Protein AF-A0A2T0XK21-F1 (afdb_monomer)

Mean predicted aligned error: 4.28 Å

pLDDT: mean 88.88, std 9.42, range [39.91, 95.81]

Sequence (108 aa):
MIKSTIDSLVERGVLLNVVADELMVTAYVVIAPTDLSYVETLVPSRVFESGAQVHVGNVTDAGDHSDQVVQILENMDLGDVAVYLCESTVAYGQALAVLGVSENPVQH

Secondary structure (DSSP, 8-state):
-EEEEEEEEETTEEEEEEEETTEEEEEEEEE--S-GGGHHHHS-HHHHHTT--EEEEEE-TTS-HHHHHHHHHHTPPTT-EEEEEESSHHHHHHHHHHTT--S-S---

Structure (mmCIF, N/CA/C/O backbone):
data_AF-A0A2T0XK21-F1
#
_entry.id   AF-A0A2T0XK21-F1
#
loop_
_atom_site.group_PDB
_atom_site.id
_atom_site.type_symbol
_atom_site.label_atom_id
_atom_site.label_alt_id
_atom_site.label_comp_id
_atom_site.label_asym_id
_atom_site.label_entity_id
_atom_site.label_seq_id
_atom_site.pdbx_PDB_ins_code
_atom_site.Cartn_x
_atom_site.Cartn_y
_atom_site.Cartn_z
_atom_site.occupancy
_atom_site.B_iso_or_equiv
_atom_site.auth_seq_id
_atom_site.auth_comp_id
_atom_site.auth_asym_id
_atom_site.auth_atom_id
_atom_site.pdbx_PDB_model_num
ATOM 1 N N . MET A 1 1 ? 0.588 11.002 11.929 1.00 79.94 1 MET A N 1
ATOM 2 C CA . MET A 1 1 ? 1.777 10.102 12.016 1.00 79.94 1 MET A CA 1
ATOM 3 C C . MET A 1 1 ? 1.355 8.730 11.524 1.00 79.94 1 MET A C 1
ATOM 5 O O . MET A 1 1 ? 0.430 8.179 12.107 1.00 79.94 1 MET A O 1
ATOM 9 N N . ILE A 1 2 ? 2.002 8.201 10.481 1.00 91.12 2 ILE A N 1
ATOM 10 C CA . ILE A 1 2 ? 1.654 6.896 9.900 1.00 91.12 2 ILE A CA 1
ATOM 11 C C . ILE A 1 2 ? 2.383 5.787 10.662 1.00 91.12 2 ILE A C 1
ATOM 13 O O . ILE A 1 2 ? 3.575 5.902 10.956 1.00 91.12 2 ILE A O 1
ATOM 17 N N . LYS A 1 3 ? 1.657 4.727 11.011 1.00 92.44 3 LYS A N 1
ATOM 18 C CA . LYS A 1 3 ? 2.199 3.496 11.588 1.00 92.44 3 LYS A CA 1
ATOM 19 C C . LYS A 1 3 ? 1.543 2.307 10.917 1.00 92.44 3 LYS A C 1
ATOM 21 O O . LYS A 1 3 ? 0.372 2.378 10.558 1.00 92.44 3 LYS A O 1
ATOM 26 N N . SER A 1 4 ? 2.255 1.197 10.831 1.00 93.94 4 SER A N 1
ATOM 27 C CA . SER A 1 4 ? 1.671 -0.037 10.327 1.00 93.94 4 SER A CA 1
ATOM 28 C C . SER A 1 4 ? 2.193 -1.262 11.053 1.00 93.94 4 SER A C 1
ATOM 30 O O . SER A 1 4 ? 3.262 -1.254 11.668 1.00 93.94 4 SER A O 1
ATOM 32 N N . THR A 1 5 ? 1.401 -2.324 10.993 1.00 93.38 5 THR A N 1
ATOM 33 C CA . THR A 1 5 ? 1.813 -3.672 11.366 1.00 93.38 5 THR A CA 1
ATOM 34 C C . THR A 1 5 ? 1.629 -4.591 10.172 1.00 93.38 5 THR A C 1
ATOM 36 O O . THR A 1 5 ? 0.669 -4.460 9.412 1.00 93.38 5 THR A O 1
ATOM 39 N N . ILE A 1 6 ? 2.561 -5.526 9.999 1.00 94.44 6 ILE A N 1
ATOM 40 C CA . ILE A 1 6 ? 2.421 -6.577 8.994 1.00 94.44 6 ILE A CA 1
ATOM 41 C C . ILE A 1 6 ? 1.361 -7.553 9.497 1.00 94.44 6 ILE A C 1
ATOM 43 O O . ILE A 1 6 ? 1.509 -8.130 10.574 1.00 94.44 6 ILE A O 1
ATOM 47 N N . ASP A 1 7 ? 0.297 -7.711 8.720 1.00 93.19 7 ASP A N 1
ATOM 48 C CA . ASP A 1 7 ? -0.766 -8.679 8.975 1.00 93.19 7 ASP A CA 1
ATOM 49 C C . ASP A 1 7 ? -0.352 -10.070 8.485 1.00 93.19 7 ASP A C 1
ATOM 51 O O . ASP A 1 7 ? -0.386 -11.052 9.227 1.00 93.19 7 ASP A O 1
ATOM 55 N N . SER A 1 8 ? 0.091 -10.145 7.228 1.00 91.88 8 SER A N 1
ATOM 56 C CA . SER A 1 8 ? 0.490 -11.389 6.576 1.00 91.88 8 SER A CA 1
ATOM 57 C C . SER A 1 8 ? 1.401 -11.142 5.369 1.00 91.88 8 SER A C 1
ATOM 59 O O . SER A 1 8 ? 1.485 -10.038 4.828 1.00 91.88 8 SER A O 1
ATOM 61 N N . LEU A 1 9 ? 2.116 -12.190 4.951 1.00 92.38 9 LEU A N 1
ATOM 62 C CA . LEU A 1 9 ? 2.851 -12.198 3.686 1.00 92.38 9 LEU A CA 1
ATOM 63 C C . LEU A 1 9 ? 1.895 -12.570 2.551 1.00 92.38 9 LEU A C 1
ATOM 65 O O . LEU A 1 9 ? 1.074 -13.477 2.705 1.00 92.38 9 LEU A O 1
ATOM 69 N N . VAL A 1 10 ? 2.042 -11.910 1.406 1.00 89.38 10 VAL A N 1
ATOM 70 C CA . VAL A 1 10 ? 1.300 -12.227 0.180 1.00 89.38 10 VAL A CA 1
ATOM 71 C C . VAL A 1 10 ? 2.273 -12.531 -0.951 1.00 89.38 10 VAL A C 1
ATOM 73 O O . VAL A 1 10 ? 3.488 -12.356 -0.818 1.00 89.38 10 VAL A O 1
ATOM 76 N N . GLU A 1 11 ? 1.753 -13.007 -2.080 1.00 84.88 11 GLU A N 1
ATOM 77 C CA . GLU A 1 11 ? 2.584 -13.204 -3.259 1.00 84.88 11 GLU A CA 1
ATOM 78 C C . GLU A 1 11 ? 3.281 -11.885 -3.628 1.00 84.88 11 GLU A C 1
ATOM 80 O O . GLU A 1 11 ? 2.638 -10.876 -3.911 1.00 84.88 11 GLU A O 1
ATOM 85 N N . ARG A 1 12 ? 4.622 -11.908 -3.598 1.00 86.44 12 ARG A N 1
ATOM 86 C CA . ARG A 1 12 ? 5.500 -10.791 -3.985 1.00 86.44 12 ARG A CA 1
ATOM 87 C C . ARG A 1 12 ? 5.362 -9.532 -3.118 1.00 86.44 12 ARG A C 1
ATOM 89 O O . ARG A 1 12 ? 5.720 -8.447 -3.577 1.00 86.44 12 ARG A O 1
ATOM 96 N N . GLY A 1 13 ? 4.902 -9.656 -1.874 1.00 92.62 13 GLY A N 1
ATOM 97 C CA . GLY A 1 13 ? 4.806 -8.509 -0.975 1.00 92.62 13 GLY A CA 1
ATOM 98 C C . GLY A 1 13 ? 4.183 -8.815 0.378 1.00 92.62 13 GLY A C 1
ATOM 99 O O . GLY A 1 13 ? 4.284 -9.930 0.893 1.00 92.62 13 GLY A O 1
ATOM 100 N N . VAL A 1 14 ? 3.531 -7.807 0.957 1.00 94.94 14 VAL A N 1
ATOM 101 C CA . VAL A 1 14 ? 2.903 -7.894 2.279 1.00 94.94 14 VAL A CA 1
ATOM 102 C C . VAL A 1 14 ? 1.547 -7.219 2.343 1.00 94.94 14 VAL A C 1
ATOM 104 O O . VAL A 1 14 ? 1.275 -6.245 1.641 1.00 94.94 14 VAL A O 1
ATOM 107 N N . LEU A 1 15 ? 0.723 -7.743 3.244 1.00 95.06 15 LEU A N 1
ATOM 108 C CA . LEU A 1 15 ? -0.495 -7.112 3.710 1.00 95.06 15 LEU A CA 1
ATOM 109 C C . LEU A 1 15 ? -0.211 -6.379 5.021 1.00 95.06 15 LEU A C 1
ATOM 111 O O . LEU A 1 15 ? 0.306 -6.967 5.974 1.00 95.06 15 LEU A O 1
ATOM 115 N N . LEU A 1 16 ? -0.557 -5.098 5.068 1.00 95.75 16 LEU A N 1
ATOM 116 C CA . LEU A 1 16 ? -0.362 -4.225 6.216 1.00 95.75 16 LEU A CA 1
ATOM 117 C C . LEU A 1 16 ? -1.703 -3.753 6.772 1.00 95.75 16 LEU A C 1
ATOM 119 O O . LEU A 1 16 ? -2.612 -3.399 6.020 1.00 95.75 16 LEU A O 1
ATOM 123 N N . ASN A 1 17 ? -1.776 -3.652 8.095 1.00 94.69 17 ASN A N 1
ATOM 124 C CA . ASN A 1 17 ? -2.765 -2.828 8.776 1.00 94.69 17 ASN A CA 1
ATOM 125 C C . ASN A 1 17 ? -2.125 -1.462 9.034 1.00 94.69 17 ASN A C 1
ATOM 127 O O . ASN A 1 17 ? -1.150 -1.371 9.784 1.00 94.69 17 ASN A O 1
ATOM 131 N N . VAL A 1 18 ? -2.635 -0.415 8.389 1.00 94.75 18 VAL A N 1
ATOM 132 C CA . VAL A 1 18 ? -2.076 0.940 8.437 1.00 94.75 18 VAL A CA 1
ATOM 133 C C . VAL A 1 18 ? -2.988 1.835 9.267 1.00 94.75 18 VAL A C 1
ATOM 135 O O . VAL A 1 18 ? -4.202 1.860 9.075 1.00 94.75 18 VAL A O 1
ATOM 138 N N . VAL A 1 19 ? -2.382 2.587 10.182 1.00 92.81 19 VAL A N 1
ATOM 139 C CA . VAL A 1 19 ? -3.027 3.628 10.979 1.00 92.81 19 VAL A CA 1
ATOM 140 C C . VAL A 1 19 ? -2.388 4.962 10.615 1.00 92.81 19 VAL A C 1
ATOM 142 O O . VAL A 1 19 ? -1.216 5.206 10.921 1.00 92.81 19 VAL A O 1
ATOM 145 N N . ALA A 1 20 ? -3.161 5.820 9.958 1.00 90.44 20 ALA A N 1
ATOM 146 C CA . ALA A 1 20 ? -2.786 7.186 9.626 1.00 90.44 20 ALA A CA 1
ATOM 147 C C . ALA A 1 20 ? -3.716 8.140 10.387 1.00 90.44 20 ALA A C 1
ATOM 149 O O . ALA A 1 20 ? -4.879 8.309 10.039 1.00 90.44 20 ALA A O 1
ATOM 150 N N . ASP A 1 21 ? -3.203 8.724 11.471 1.00 86.12 21 ASP A N 1
ATOM 151 C CA . ASP A 1 21 ? -3.986 9.525 12.422 1.00 86.12 21 ASP A CA 1
ATOM 152 C C . ASP A 1 21 ? -5.154 8.727 13.041 1.00 86.12 21 ASP A C 1
ATOM 154 O O . ASP A 1 21 ? -4.893 7.877 13.893 1.00 86.12 21 ASP A O 1
ATOM 158 N N . GLU A 1 22 ? -6.407 8.965 12.640 1.00 84.62 22 GLU A N 1
ATOM 159 C CA . GLU A 1 22 ? -7.590 8.193 13.085 1.00 84.62 22 GLU A CA 1
ATOM 160 C C . GLU A 1 22 ? -8.114 7.223 12.010 1.00 84.62 22 GLU A C 1
ATOM 162 O O . GLU A 1 22 ? -9.026 6.433 12.264 1.00 84.62 22 GLU A O 1
ATOM 167 N N . LEU A 1 23 ? -7.528 7.261 10.811 1.00 89.00 23 LEU A N 1
ATOM 168 C CA . LEU A 1 23 ? -7.908 6.425 9.684 1.00 89.00 23 LEU A CA 1
ATOM 169 C C . LEU A 1 23 ? -7.205 5.065 9.772 1.00 89.00 23 LEU A C 1
ATOM 171 O O . LEU A 1 23 ? -5.977 4.982 9.858 1.00 89.00 23 LEU A O 1
ATOM 175 N N . MET A 1 24 ? -7.999 3.995 9.730 1.00 91.56 24 MET A N 1
ATOM 176 C CA . MET A 1 24 ? -7.516 2.616 9.670 1.00 91.56 24 MET A CA 1
ATOM 177 C C . MET A 1 24 ? -7.836 2.021 8.307 1.00 91.56 24 MET A C 1
ATOM 179 O O . MET A 1 24 ? -9.006 1.931 7.924 1.00 91.56 24 MET A O 1
ATOM 183 N N . VAL A 1 25 ? -6.795 1.594 7.601 1.00 93.56 25 VAL A N 1
ATOM 184 C CA . VAL A 1 25 ? -6.910 1.005 6.266 1.00 93.56 25 VAL A CA 1
ATOM 185 C C . VA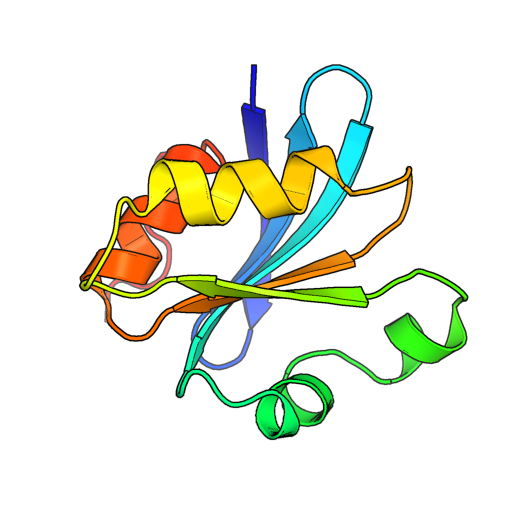L A 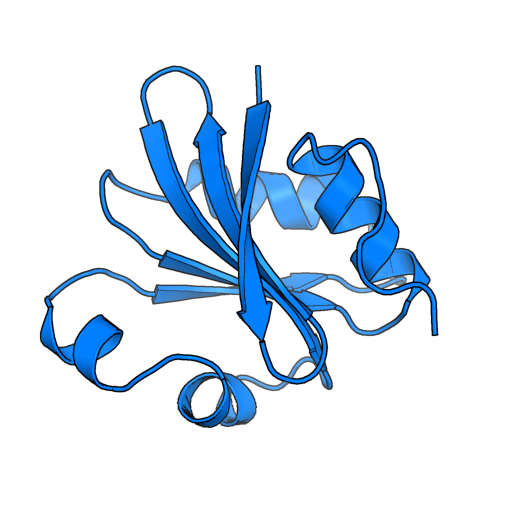1 25 ? -6.057 -0.244 6.152 1.00 93.56 25 VAL A C 1
ATOM 187 O O . VAL A 1 25 ? -5.073 -0.434 6.873 1.00 93.56 25 VAL A O 1
ATOM 190 N N . THR A 1 26 ? -6.431 -1.098 5.211 1.00 94.75 26 THR A N 1
ATOM 191 C CA . THR A 1 26 ? -5.630 -2.256 4.829 1.00 94.75 26 THR A CA 1
ATOM 192 C C . THR A 1 26 ? -4.827 -1.906 3.582 1.00 94.75 26 THR A C 1
ATOM 194 O O . THR A 1 26 ? -5.383 -1.375 2.626 1.00 94.75 26 THR A O 1
ATOM 197 N N . ALA A 1 27 ? -3.528 -2.201 3.564 1.00 95.75 27 ALA A N 1
ATOM 198 C CA . ALA A 1 27 ? -2.663 -1.900 2.427 1.00 95.75 27 ALA A CA 1
ATOM 199 C C . ALA A 1 27 ? -1.920 -3.144 1.938 1.00 95.75 27 ALA A C 1
ATOM 201 O O . ALA A 1 27 ? -1.174 -3.768 2.688 1.00 95.75 27 ALA A O 1
ATOM 202 N N . TYR A 1 28 ? -2.086 -3.470 0.661 1.00 95.38 28 TYR A N 1
ATOM 203 C CA . TYR A 1 28 ? -1.232 -4.407 -0.056 1.00 95.38 28 TYR A CA 1
ATOM 204 C C . TYR A 1 28 ? -0.052 -3.626 -0.621 1.00 95.38 28 TYR A C 1
ATOM 206 O O . TYR A 1 28 ? -0.244 -2.676 -1.376 1.00 95.38 28 TYR A O 1
ATOM 214 N N . VAL A 1 29 ? 1.166 -4.025 -0.277 1.00 95.81 29 VAL A N 1
ATOM 215 C CA . VAL A 1 29 ? 2.390 -3.463 -0.856 1.00 95.81 29 VAL A CA 1
ATOM 216 C C . VAL A 1 29 ? 3.093 -4.604 -1.564 1.00 95.81 29 VAL A C 1
ATOM 218 O O . VAL A 1 29 ? 3.451 -5.585 -0.915 1.00 95.81 29 VAL A O 1
ATOM 221 N N . VAL A 1 30 ? 3.243 -4.525 -2.886 1.00 94.94 30 VAL A N 1
ATOM 222 C CA . VAL A 1 30 ? 3.754 -5.640 -3.697 1.00 94.94 30 VAL A CA 1
ATOM 223 C C . VAL A 1 30 ? 4.729 -5.175 -4.770 1.00 94.94 30 VAL A C 1
ATOM 225 O O . VAL A 1 30 ? 4.609 -4.077 -5.303 1.00 94.94 30 VAL A O 1
ATOM 228 N N . ILE A 1 31 ? 5.674 -6.040 -5.136 1.00 93.81 31 ILE A N 1
ATOM 229 C CA . ILE A 1 31 ? 6.550 -5.831 -6.292 1.00 93.81 31 ILE A CA 1
ATOM 230 C C . ILE A 1 31 ? 5.892 -6.457 -7.519 1.00 93.81 31 ILE A C 1
ATOM 232 O O . ILE A 1 31 ? 5.928 -7.680 -7.703 1.00 93.81 31 ILE A O 1
ATOM 236 N N . ALA A 1 32 ? 5.321 -5.638 -8.393 1.00 90.56 32 ALA A N 1
ATOM 237 C CA . ALA A 1 32 ? 4.592 -6.086 -9.574 1.00 90.56 32 ALA A CA 1
ATOM 238 C C . ALA A 1 32 ? 4.711 -5.062 -10.713 1.00 90.56 32 ALA A C 1
ATOM 240 O O . ALA A 1 32 ? 5.015 -3.896 -10.454 1.00 90.56 32 ALA A O 1
ATOM 241 N N . PRO A 1 33 ? 4.465 -5.467 -11.976 1.00 86.19 33 PRO A N 1
ATOM 242 C CA . PRO A 1 33 ? 4.237 -4.501 -13.041 1.00 86.19 33 PRO A CA 1
ATOM 243 C C . PRO A 1 33 ? 3.160 -3.499 -12.617 1.00 86.19 33 PRO A C 1
ATOM 245 O O . PRO A 1 33 ? 2.184 -3.876 -11.969 1.00 86.19 33 PRO A O 1
ATOM 248 N N . THR A 1 34 ? 3.323 -2.238 -13.007 1.00 81.69 34 THR A N 1
ATOM 249 C CA . THR A 1 34 ? 2.386 -1.135 -12.748 1.00 81.69 34 THR A CA 1
ATOM 250 C C . THR A 1 34 ? 1.144 -1.227 -13.643 1.00 81.69 34 THR A C 1
ATOM 252 O O . THR A 1 34 ? 0.773 -0.296 -14.357 1.00 81.69 34 THR A O 1
ATOM 255 N N . ASP A 1 35 ? 0.521 -2.403 -13.633 1.00 83.00 35 ASP A N 1
ATOM 256 C CA . ASP A 1 35 ? -0.604 -2.807 -14.461 1.00 83.00 35 ASP A CA 1
ATOM 257 C C . ASP A 1 35 ? -1.755 -3.260 -13.553 1.00 83.00 35 ASP A C 1
ATOM 259 O O . ASP A 1 35 ? -1.645 -4.221 -12.788 1.00 83.00 35 ASP A O 1
ATOM 263 N N . LEU A 1 36 ? -2.881 -2.552 -13.662 1.00 82.12 36 LEU A N 1
ATOM 264 C CA . LEU A 1 36 ? -4.073 -2.765 -12.843 1.00 82.12 36 LEU A CA 1
ATOM 265 C C . LEU A 1 36 ? -4.676 -4.165 -13.009 1.00 82.12 36 LEU A C 1
ATOM 267 O O . LEU A 1 36 ? -5.350 -4.641 -12.101 1.00 82.12 36 LEU A O 1
ATOM 271 N N . SER A 1 37 ? -4.414 -4.849 -14.126 1.00 85.31 37 SER A N 1
ATOM 272 C CA . SER A 1 37 ? -4.904 -6.213 -14.349 1.00 85.31 37 SER A CA 1
ATOM 273 C C . SER A 1 37 ? -4.346 -7.226 -13.343 1.00 85.31 37 SER A C 1
ATOM 275 O O . SER A 1 37 ? -4.977 -8.251 -13.089 1.00 85.31 37 SER A O 1
ATOM 277 N N . TYR A 1 38 ? -3.212 -6.929 -12.699 1.00 83.88 38 TYR A N 1
ATOM 278 C CA . TYR A 1 38 ? -2.646 -7.781 -11.652 1.00 83.88 38 TYR A CA 1
ATOM 279 C C . TYR A 1 38 ? -3.392 -7.674 -10.322 1.00 83.88 38 TYR A C 1
ATOM 281 O O . TYR A 1 38 ? -3.312 -8.590 -9.506 1.00 83.88 38 TYR A O 1
ATOM 289 N N . VAL A 1 39 ? -4.142 -6.598 -10.085 1.00 87.31 39 VAL A N 1
ATOM 290 C CA . VAL A 1 39 ? -4.788 -6.345 -8.790 1.00 87.31 39 VAL A CA 1
ATOM 291 C C . VAL A 1 39 ? -5.780 -7.453 -8.441 1.00 87.31 39 VAL A C 1
ATOM 293 O O . VAL A 1 39 ? -5.786 -7.928 -7.309 1.00 87.31 39 VAL A O 1
ATOM 296 N N . GLU A 1 40 ? -6.547 -7.933 -9.420 1.00 85.94 40 GLU A N 1
ATOM 297 C CA . GLU A 1 40 ? -7.514 -9.028 -9.238 1.00 85.94 40 GLU A CA 1
ATOM 298 C C . GLU A 1 40 ? -6.849 -10.360 -8.857 1.00 85.94 40 GLU A C 1
ATOM 300 O O . GLU A 1 40 ? -7.486 -11.230 -8.270 1.00 85.94 40 GLU A O 1
ATOM 305 N N . THR A 1 41 ? -5.562 -10.524 -9.175 1.00 85.44 41 THR A N 1
ATOM 306 C CA . THR A 1 41 ? -4.788 -11.723 -8.814 1.00 85.44 41 THR A CA 1
ATOM 307 C C . THR A 1 41 ? -4.167 -11.629 -7.421 1.00 85.44 41 THR A C 1
ATOM 309 O O . THR A 1 41 ? -3.893 -12.652 -6.801 1.00 85.44 41 THR A O 1
ATOM 312 N N . LEU A 1 42 ? -3.962 -10.406 -6.924 1.00 85.31 42 LEU A N 1
ATOM 313 C CA . LEU A 1 42 ? -3.282 -10.121 -5.660 1.00 85.31 42 LEU A CA 1
ATOM 314 C C . LEU A 1 42 ? -4.266 -9.929 -4.505 1.00 85.31 42 LEU A C 1
ATOM 316 O O . LEU A 1 42 ? -3.998 -10.342 -3.376 1.00 85.31 42 LEU A O 1
ATOM 320 N N . VAL A 1 43 ? -5.402 -9.289 -4.785 1.00 86.69 43 VAL A N 1
ATOM 321 C CA . VAL A 1 43 ? -6.422 -8.967 -3.791 1.00 86.69 43 VAL A CA 1
ATOM 322 C C . VAL A 1 43 ? -7.511 -10.044 -3.813 1.00 86.69 43 VAL A C 1
ATOM 324 O O . VAL A 1 43 ? -8.115 -10.287 -4.858 1.00 86.69 43 VAL A O 1
ATOM 327 N N . PRO A 1 44 ? -7.826 -10.683 -2.671 1.00 86.88 44 PRO A N 1
ATOM 328 C CA . PRO A 1 44 ? -8.891 -11.677 -2.598 1.00 86.88 44 PRO A CA 1
ATOM 329 C C . PRO A 1 44 ? -10.252 -11.118 -3.037 1.00 86.88 44 PRO A C 1
ATOM 331 O O . PRO A 1 44 ? -10.640 -10.032 -2.604 1.00 86.88 44 PRO A O 1
ATOM 334 N N . SER A 1 45 ? -11.039 -11.901 -3.786 1.00 87.00 45 SER A N 1
ATOM 335 C CA . SER A 1 45 ? -12.366 -11.484 -4.284 1.00 87.00 45 SER A CA 1
ATOM 336 C C . SER A 1 45 ? -13.301 -10.975 -3.178 1.00 87.00 45 SER A C 1
ATOM 338 O O . SER A 1 45 ? -14.020 -9.997 -3.374 1.00 87.00 45 SER A O 1
ATOM 340 N N . ARG A 1 46 ? -13.211 -11.560 -1.972 1.00 86.62 46 ARG A N 1
ATOM 341 C CA . ARG A 1 46 ? -13.981 -11.137 -0.787 1.00 86.62 46 ARG A CA 1
ATOM 342 C C . ARG A 1 46 ? -13.811 -9.659 -0.423 1.00 86.62 46 ARG A C 1
ATOM 344 O O . ARG A 1 46 ? -14.679 -9.108 0.242 1.00 86.62 46 ARG A O 1
ATOM 351 N N . VAL A 1 47 ? -12.687 -9.034 -0.787 1.00 87.75 47 VAL A N 1
ATOM 352 C CA . VAL A 1 47 ? -12.442 -7.608 -0.529 1.00 87.75 47 VAL A CA 1
ATOM 353 C C . VAL A 1 47 ? -13.376 -6.772 -1.399 1.00 87.75 47 VAL A C 1
ATOM 355 O O . VAL A 1 47 ? -14.102 -5.931 -0.879 1.00 87.75 47 VAL A O 1
ATOM 358 N N . PHE A 1 48 ? -13.449 -7.080 -2.692 1.00 86.50 48 PHE A N 1
ATOM 359 C CA . PHE A 1 48 ? -14.348 -6.408 -3.632 1.00 86.50 48 PHE A CA 1
ATOM 360 C C . PHE A 1 48 ? -15.825 -6.677 -3.314 1.00 86.50 48 PHE A C 1
ATOM 362 O O . PHE A 1 48 ? -16.672 -5.803 -3.468 1.00 86.50 48 PHE A O 1
ATOM 369 N N . GLU A 1 49 ? -16.138 -7.872 -2.809 1.00 87.25 49 GLU A N 1
ATOM 370 C CA . GLU A 1 49 ? -17.493 -8.242 -2.377 1.00 87.25 49 GLU A CA 1
ATOM 371 C C . GLU A 1 49 ? -17.924 -7.548 -1.074 1.00 87.25 49 GLU A C 1
ATOM 373 O O . GLU A 1 49 ? -19.118 -7.467 -0.789 1.00 87.25 49 GLU A O 1
ATOM 378 N N . SER A 1 50 ? -16.978 -7.039 -0.275 1.00 84.19 50 SER A N 1
ATOM 379 C CA . SER A 1 50 ? -17.272 -6.414 1.022 1.00 84.19 50 SER A CA 1
ATOM 380 C C . SER A 1 50 ? -17.870 -5.007 0.910 1.00 84.19 50 SER A C 1
ATOM 382 O O . SER A 1 50 ? -18.374 -4.478 1.899 1.00 84.19 50 SER A O 1
ATOM 384 N N . GLY A 1 51 ? -17.824 -4.409 -0.285 1.00 83.62 51 GLY A N 1
ATOM 385 C CA . GLY A 1 51 ? -18.232 -3.026 -0.533 1.00 83.62 51 GLY A CA 1
ATOM 386 C C . GLY A 1 51 ? -17.155 -1.983 -0.214 1.00 83.62 51 GLY A C 1
ATOM 387 O O . GLY A 1 51 ? -17.414 -0.799 -0.407 1.00 83.62 51 GLY A O 1
ATOM 388 N N . ALA A 1 52 ? -15.970 -2.404 0.241 1.00 88.50 52 ALA A N 1
ATOM 389 C CA . ALA A 1 52 ? -14.805 -1.534 0.392 1.00 88.50 52 ALA A CA 1
ATOM 390 C C . ALA A 1 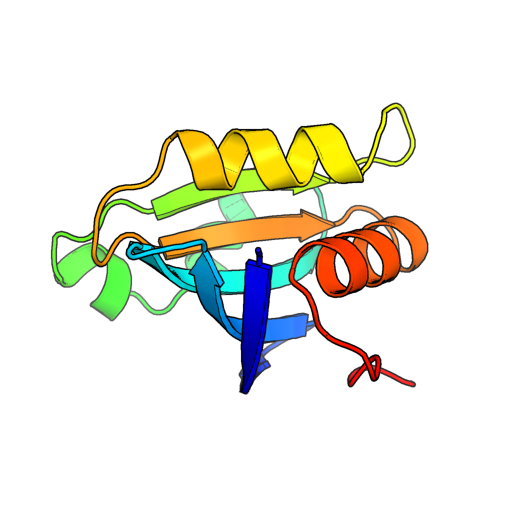52 ? -14.330 -1.007 -0.969 1.00 88.50 52 ALA A C 1
ATOM 392 O O . ALA A 1 52 ? -14.335 -1.751 -1.958 1.00 88.50 52 ALA A O 1
ATOM 393 N N . GLN A 1 53 ? -13.879 0.249 -1.024 1.00 92.19 53 GLN A N 1
ATOM 394 C CA . GLN A 1 53 ? -13.214 0.745 -2.224 1.00 92.19 53 GLN A CA 1
ATOM 395 C C . GLN A 1 53 ? -11.766 0.264 -2.247 1.00 92.19 53 GLN A C 1
ATOM 397 O O . GLN A 1 53 ? -11.074 0.242 -1.227 1.00 92.19 53 GLN A O 1
ATOM 402 N N . VAL A 1 54 ? -11.314 -0.137 -3.434 1.00 92.62 54 VAL A N 1
ATOM 403 C CA . VAL A 1 54 ? -9.928 -0.537 -3.667 1.00 92.62 54 VAL A CA 1
ATOM 404 C C . VAL A 1 54 ? -9.232 0.582 -4.426 1.00 92.62 54 VAL A C 1
ATOM 406 O O . VAL A 1 54 ? -9.493 0.800 -5.609 1.00 92.62 54 VAL A O 1
ATOM 409 N N . HIS A 1 55 ? -8.341 1.285 -3.736 1.00 93.94 55 HIS A N 1
ATOM 410 C CA . HIS A 1 55 ? -7.508 2.335 -4.306 1.00 93.94 55 HIS A CA 1
ATOM 411 C C . HIS A 1 55 ? -6.191 1.726 -4.753 1.00 93.94 5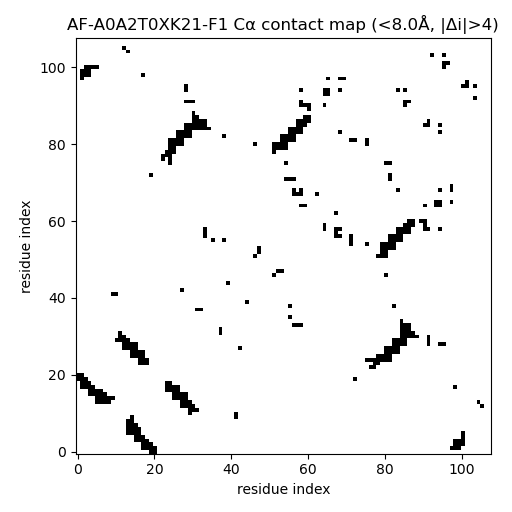5 HIS A C 1
ATOM 413 O O . HIS A 1 55 ? -5.408 1.238 -3.940 1.00 93.94 55 HIS A O 1
ATOM 419 N N . VAL A 1 56 ? -5.946 1.739 -6.056 1.00 92.88 56 VAL A N 1
ATOM 420 C CA . VAL A 1 56 ? -4.711 1.207 -6.628 1.00 92.88 56 VAL A CA 1
ATOM 421 C C . VAL A 1 56 ? -3.841 2.362 -7.072 1.00 92.88 56 VAL A C 1
ATOM 423 O O . VAL A 1 56 ? -4.312 3.262 -7.769 1.00 92.88 56 VAL A O 1
ATOM 426 N N . GLY A 1 57 ? -2.557 2.303 -6.748 1.00 92.38 57 GLY A N 1
ATOM 427 C CA . GLY A 1 57 ? -1.607 3.211 -7.357 1.00 92.38 57 GLY A CA 1
ATOM 428 C C . GLY A 1 57 ? -0.225 2.621 -7.507 1.00 92.38 57 GLY A C 1
ATOM 429 O O . GLY A 1 57 ? 0.180 1.651 -6.864 1.00 92.38 57 GLY A O 1
ATOM 430 N N . ASN A 1 58 ? 0.467 3.222 -8.457 1.00 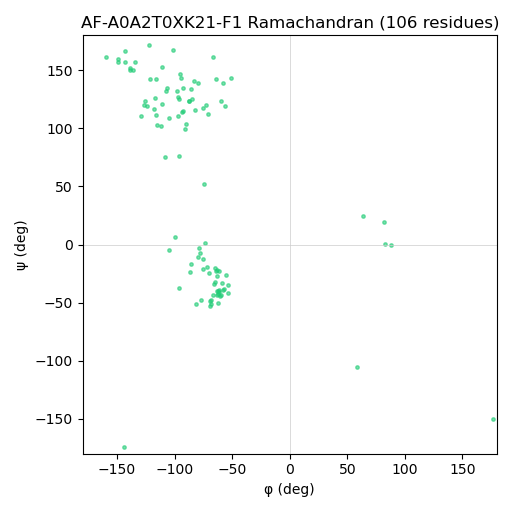93.38 58 ASN A N 1
ATOM 431 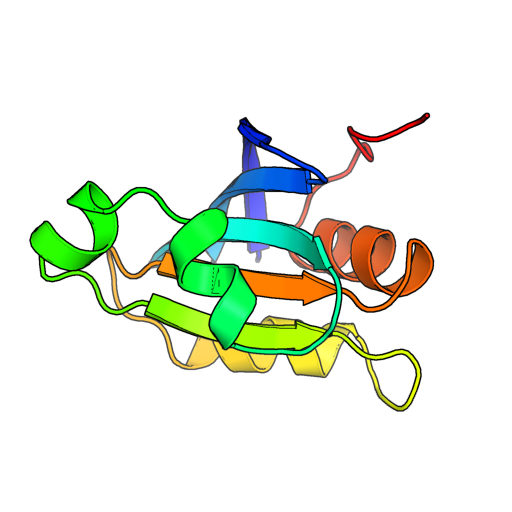C CA . ASN A 1 58 ? 1.770 2.792 -8.904 1.00 93.38 58 ASN A CA 1
ATOM 432 C C . ASN A 1 58 ? 2.829 3.552 -8.117 1.00 93.38 58 ASN A C 1
ATOM 434 O O . ASN A 1 58 ? 2.732 4.767 -7.969 1.00 93.38 58 ASN A O 1
ATOM 438 N N . VAL A 1 59 ? 3.842 2.828 -7.651 1.00 94.12 59 VAL A N 1
ATOM 439 C CA . VAL A 1 59 ? 5.017 3.403 -7.002 1.00 94.12 59 VAL A CA 1
ATOM 440 C C . VAL A 1 59 ? 6.199 3.164 -7.933 1.00 94.12 59 VAL A C 1
ATOM 442 O O . VAL A 1 59 ? 6.702 2.044 -8.053 1.00 94.12 59 VAL A O 1
ATOM 445 N N . THR A 1 60 ? 6.578 4.225 -8.639 1.00 93.38 60 THR A N 1
ATOM 446 C CA . THR A 1 60 ? 7.564 4.220 -9.729 1.00 93.38 60 THR A CA 1
ATOM 447 C C . THR A 1 60 ? 8.844 4.951 -9.337 1.00 93.38 60 THR A C 1
ATOM 449 O O . THR A 1 60 ? 8.794 5.894 -8.5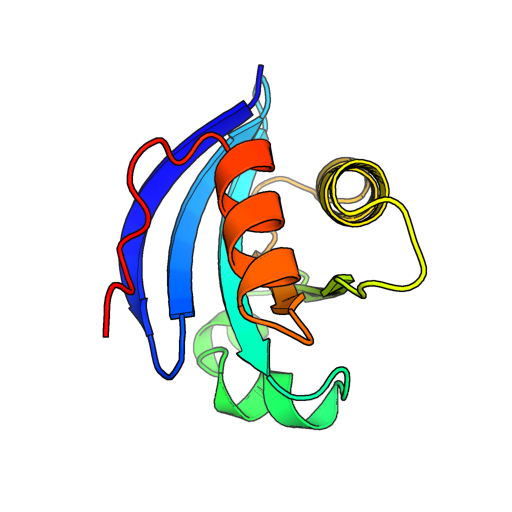45 1.00 93.38 60 THR A O 1
ATOM 452 N N . ASP A 1 61 ? 9.979 4.578 -9.933 1.00 88.88 61 ASP A N 1
ATOM 453 C CA . ASP A 1 61 ? 11.284 5.216 -9.712 1.00 88.88 61 ASP A CA 1
ATOM 454 C C . ASP A 1 61 ? 11.426 6.543 -10.477 1.00 88.88 61 ASP A C 1
ATOM 456 O O . ASP A 1 61 ? 12.385 7.287 -10.273 1.00 88.88 61 ASP A O 1
ATOM 460 N N . ALA A 1 62 ? 10.463 6.874 -11.343 1.00 87.25 62 ALA A N 1
ATOM 461 C CA . ALA A 1 62 ? 10.428 8.126 -12.097 1.00 87.25 62 ALA A CA 1
ATOM 462 C C . ALA A 1 62 ? 9.924 9.337 -11.281 1.00 87.25 62 ALA A C 1
ATOM 464 O O . ALA A 1 62 ? 9.899 10.451 -11.810 1.00 87.25 62 ALA A O 1
ATOM 465 N N . GLY A 1 63 ? 9.520 9.146 -10.021 1.00 85.00 63 GLY A N 1
ATOM 466 C CA . GLY A 1 63 ? 8.952 10.193 -9.169 1.00 85.00 63 GLY A CA 1
ATOM 467 C C . GLY A 1 63 ? 9.356 10.072 -7.702 1.00 85.00 63 GLY A C 1
ATOM 468 O O . GLY A 1 63 ? 10.161 9.222 -7.330 1.00 85.00 63 GLY A O 1
ATOM 469 N N . ASP A 1 64 ? 8.780 10.932 -6.860 1.00 92.12 64 ASP A N 1
ATOM 470 C CA . ASP A 1 64 ? 8.934 10.827 -5.409 1.00 92.12 64 ASP A CA 1
ATOM 471 C C . ASP A 1 64 ? 8.055 9.678 -4.892 1.00 92.12 64 ASP A C 1
ATOM 473 O O . ASP A 1 64 ? 6.833 9.680 -5.070 1.00 92.12 64 ASP A O 1
ATOM 477 N N . HIS A 1 65 ? 8.680 8.649 -4.318 1.00 92.56 65 HIS A N 1
ATOM 478 C CA . HIS A 1 65 ? 7.972 7.477 -3.801 1.00 92.56 65 HIS A CA 1
ATOM 479 C C . HIS A 1 65 ? 7.064 7.827 -2.616 1.00 92.56 65 HIS A C 1
ATOM 481 O O . HIS A 1 65 ? 6.011 7.213 -2.459 1.00 92.56 65 HIS A O 1
ATOM 487 N N . SER A 1 66 ? 7.452 8.809 -1.795 1.00 92.69 66 SER A N 1
ATOM 488 C CA . SER A 1 66 ? 6.672 9.248 -0.639 1.00 92.69 66 SER A CA 1
ATOM 489 C C . SER A 1 66 ? 5.391 9.932 -1.078 1.00 92.69 66 SER A C 1
ATOM 491 O O . SER A 1 66 ? 4.321 9.564 -0.599 1.00 92.69 66 SER A O 1
ATOM 493 N N . ASP A 1 67 ? 5.479 10.867 -2.023 1.00 94.12 67 ASP A N 1
ATOM 494 C CA . ASP A 1 67 ? 4.298 11.575 -2.527 1.00 94.12 67 ASP A CA 1
ATOM 495 C C . ASP A 1 67 ? 3.318 10.604 -3.196 1.00 94.12 67 ASP A C 1
ATOM 497 O O . ASP A 1 67 ? 2.119 10.652 -2.929 1.00 94.12 67 ASP A O 1
ATOM 501 N N . GLN A 1 68 ? 3.831 9.662 -3.998 1.00 94.38 68 GLN A N 1
ATOM 502 C CA . GLN A 1 68 ? 3.015 8.623 -4.639 1.00 94.38 68 GLN A CA 1
ATOM 503 C C . GLN A 1 68 ? 2.246 7.775 -3.615 1.00 94.38 68 GLN A C 1
ATOM 505 O O . GLN A 1 68 ? 1.090 7.429 -3.851 1.00 94.38 68 GLN A O 1
ATOM 510 N N . VAL A 1 69 ? 2.863 7.448 -2.475 1.00 94.31 69 VAL A N 1
ATOM 511 C CA . VAL A 1 69 ? 2.226 6.642 -1.425 1.00 94.31 69 VAL A CA 1
ATOM 512 C C . VAL A 1 69 ? 1.233 7.463 -0.606 1.00 94.31 69 VAL A C 1
ATOM 514 O O . VAL A 1 69 ? 0.098 7.034 -0.398 1.00 94.31 69 VAL A O 1
ATOM 517 N N . VAL A 1 70 ? 1.639 8.652 -0.160 1.00 93.25 70 VAL A N 1
ATOM 518 C CA . VAL A 1 70 ? 0.805 9.530 0.671 1.00 93.25 70 VAL A CA 1
ATOM 519 C C . VAL A 1 70 ? -0.447 9.966 -0.084 1.00 93.25 70 VAL A C 1
ATOM 521 O O . VAL A 1 70 ? -1.531 9.923 0.490 1.00 93.25 70 VAL A O 1
ATOM 524 N N . GLN A 1 71 ? -0.336 10.279 -1.378 1.00 92.81 71 GLN A N 1
ATOM 525 C CA . GLN A 1 71 ? -1.482 10.686 -2.188 1.00 92.81 71 GLN A CA 1
ATOM 526 C C . GLN A 1 71 ? -2.586 9.617 -2.225 1.00 92.81 71 GLN A C 1
ATOM 528 O O . GLN A 1 71 ? -3.764 9.966 -2.282 1.00 92.81 71 GLN A O 1
ATOM 533 N N . ILE A 1 72 ? -2.251 8.322 -2.186 1.00 93.12 72 ILE A N 1
ATOM 534 C CA . ILE A 1 72 ? -3.282 7.276 -2.101 1.00 93.12 72 ILE A CA 1
ATOM 535 C C . ILE A 1 72 ? -3.965 7.332 -0.742 1.00 93.12 72 ILE A C 1
ATOM 537 O O . ILE A 1 72 ? -5.188 7.415 -0.699 1.00 93.12 72 ILE A O 1
ATOM 541 N N . LEU A 1 73 ? -3.193 7.337 0.350 1.00 91.12 73 LEU A N 1
ATOM 542 C CA . LEU A 1 73 ? -3.740 7.366 1.712 1.00 91.12 73 LEU A CA 1
ATOM 543 C C . LEU A 1 73 ? -4.659 8.566 1.957 1.00 91.12 73 LEU A C 1
ATOM 545 O O . LEU A 1 73 ? -5.678 8.420 2.622 1.00 91.12 73 LEU A O 1
ATOM 549 N N . GLU A 1 74 ? -4.315 9.735 1.416 1.00 90.62 74 GLU A N 1
ATOM 550 C CA . GLU A 1 74 ? -5.110 10.961 1.560 1.00 90.62 74 GLU A CA 1
ATOM 551 C C . GLU A 1 74 ? -6.493 10.878 0.895 1.00 90.62 74 GLU A C 1
ATOM 553 O O . GLU A 1 74 ? -7.384 11.647 1.252 1.00 90.62 74 GLU A O 1
ATOM 558 N N . ASN A 1 75 ? -6.689 9.954 -0.050 1.00 89.56 75 ASN A N 1
ATOM 559 C CA . ASN A 1 75 ? -7.956 9.755 -0.756 1.00 89.56 75 ASN A CA 1
ATOM 560 C C . ASN A 1 75 ? -8.794 8.588 -0.200 1.00 89.56 75 ASN A C 1
ATOM 562 O O . ASN A 1 75 ? -9.808 8.241 -0.804 1.00 89.56 75 ASN A O 1
ATOM 566 N N . MET A 1 76 ? -8.383 7.971 0.914 1.00 92.75 76 MET A N 1
ATOM 567 C CA . MET A 1 76 ? -9.053 6.793 1.475 1.00 92.75 76 MET A CA 1
ATOM 568 C C . MET A 1 76 ? -10.071 7.128 2.563 1.00 92.75 76 MET A C 1
ATOM 570 O O . MET A 1 76 ? -9.852 8.007 3.398 1.00 92.75 76 MET A O 1
ATOM 574 N N . ASP A 1 77 ? -11.126 6.318 2.616 1.00 92.19 77 ASP A N 1
ATOM 575 C CA . ASP A 1 77 ? -12.085 6.281 3.715 1.00 92.19 77 ASP A CA 1
ATOM 576 C C . ASP A 1 77 ? -11.830 5.098 4.667 1.00 92.19 77 ASP A C 1
ATOM 578 O O . ASP A 1 77 ? -11.063 4.168 4.399 1.00 92.19 77 ASP A O 1
ATOM 582 N N . LEU A 1 78 ? -12.484 5.125 5.834 1.00 89.81 78 LEU A N 1
ATOM 583 C CA . LEU A 1 78 ? -12.371 4.054 6.824 1.00 89.81 78 LEU A CA 1
ATOM 584 C C . LEU A 1 78 ? -12.836 2.715 6.236 1.00 89.81 78 LEU A C 1
ATOM 586 O O . LEU A 1 78 ? -13.995 2.566 5.850 1.00 89.81 78 LEU A O 1
ATOM 590 N N . GLY A 1 79 ? -11.952 1.717 6.274 1.00 86.06 79 GLY A N 1
ATOM 591 C CA . GLY A 1 79 ? -12.233 0.378 5.754 1.00 86.06 79 GLY A CA 1
ATOM 592 C C . GLY A 1 79 ? -11.920 0.192 4.269 1.00 86.06 79 GLY A C 1
ATOM 593 O O . GLY A 1 79 ? -12.070 -0.926 3.776 1.00 86.06 79 GLY A O 1
ATOM 594 N N . ASP A 1 80 ? -11.445 1.233 3.581 1.00 93.75 80 ASP A N 1
ATOM 595 C CA . ASP A 1 80 ? -10.909 1.094 2.232 1.00 93.75 80 ASP A CA 1
ATOM 596 C C . ASP A 1 80 ? -9.615 0.273 2.217 1.00 93.75 80 ASP A C 1
ATOM 598 O O . ASP A 1 80 ? -8.908 0.099 3.221 1.00 93.75 80 ASP A O 1
ATOM 602 N N . VAL A 1 81 ? -9.294 -0.223 1.024 1.00 94.56 81 VAL A N 1
ATOM 603 C CA . VAL A 1 81 ? -8.105 -1.025 0.764 1.00 94.56 81 VAL A CA 1
ATOM 604 C C . VAL A 1 81 ? -7.199 -0.306 -0.222 1.00 94.56 81 VAL A C 1
ATOM 606 O O . VAL A 1 81 ? -7.619 0.038 -1.322 1.00 94.56 81 VAL A O 1
ATOM 609 N N . ALA A 1 82 ? -5.937 -0.120 0.149 1.00 95.31 82 ALA A N 1
ATOM 610 C CA . ALA A 1 82 ? -4.902 0.377 -0.745 1.00 95.31 82 ALA A CA 1
ATOM 611 C C . ALA A 1 82 ? -4.139 -0.782 -1.387 1.00 95.31 82 ALA A C 1
ATOM 613 O O . ALA A 1 82 ? -3.842 -1.784 -0.733 1.00 95.31 82 ALA A O 1
ATOM 614 N N . VAL A 1 83 ? -3.759 -0.621 -2.649 1.00 95.12 83 VAL A N 1
ATOM 615 C CA . VAL A 1 83 ? -2.861 -1.527 -3.366 1.00 95.12 83 VAL A CA 1
ATOM 616 C C . VAL A 1 83 ? -1.754 -0.704 -4.007 1.00 95.12 83 VAL A C 1
ATOM 618 O O . VAL A 1 83 ? -1.986 0.040 -4.958 1.00 95.12 83 VAL A O 1
ATOM 621 N N . TYR A 1 84 ? -0.542 -0.860 -3.488 1.00 95.56 84 TYR A N 1
ATOM 622 C CA . TYR A 1 84 ? 0.666 -0.237 -4.006 1.00 95.56 84 TYR A CA 1
ATOM 623 C C . TYR A 1 84 ? 1.399 -1.229 -4.908 1.00 95.56 84 TYR A C 1
ATOM 625 O O . TYR A 1 84 ? 1.947 -2.228 -4.432 1.00 95.56 84 TYR A O 1
ATOM 633 N N . LEU A 1 85 ? 1.405 -0.945 -6.211 1.00 95.25 85 LEU A N 1
ATOM 634 C CA . LEU A 1 85 ? 2.167 -1.695 -7.208 1.00 95.25 85 LEU A CA 1
ATOM 635 C C . LEU A 1 85 ? 3.547 -1.049 -7.361 1.00 95.25 85 LEU A C 1
ATOM 637 O O . LEU A 1 85 ? 3.698 -0.019 -8.020 1.00 95.25 85 LEU A O 1
ATOM 641 N N . CYS A 1 86 ? 4.550 -1.632 -6.714 1.00 95.00 86 CYS A N 1
ATOM 642 C CA . CYS A 1 86 ? 5.920 -1.136 -6.730 1.00 95.00 86 CYS A CA 1
ATOM 643 C C . CYS A 1 86 ? 6.684 -1.715 -7.923 1.00 95.00 86 CYS A C 1
ATOM 645 O O . CYS A 1 86 ? 6.815 -2.935 -8.047 1.00 95.00 86 CYS A O 1
ATOM 647 N N . GLU A 1 87 ? 7.237 -0.848 -8.774 1.00 94.06 87 GLU A N 1
ATOM 648 C CA . GLU A 1 87 ? 7.930 -1.293 -9.993 1.00 94.06 87 GLU A CA 1
ATOM 649 C C . GLU A 1 87 ? 9.267 -1.994 -9.712 1.00 94.06 87 GLU A C 1
ATOM 651 O O . GLU A 1 87 ? 9.744 -2.796 -10.518 1.00 94.06 87 GLU A O 1
ATOM 656 N N . SER A 1 88 ? 9.876 -1.693 -8.563 1.00 93.06 88 SER A N 1
ATOM 657 C CA . SER A 1 88 ? 11.195 -2.171 -8.169 1.00 93.06 88 SER A CA 1
ATOM 658 C C . SER A 1 88 ? 11.264 -2.473 -6.671 1.00 93.06 88 SER A C 1
ATOM 660 O O . SER A 1 88 ? 10.408 -2.079 -5.873 1.00 93.06 88 SER A O 1
ATOM 662 N N . THR A 1 89 ? 12.324 -3.170 -6.260 1.00 92.06 89 THR A N 1
ATOM 663 C CA . THR A 1 89 ? 12.629 -3.405 -4.840 1.00 92.06 89 THR A CA 1
ATOM 664 C C . THR A 1 89 ? 12.926 -2.106 -4.087 1.00 92.06 89 THR A C 1
ATOM 666 O O . THR A 1 89 ? 12.677 -2.033 -2.883 1.00 92.06 89 THR A O 1
ATOM 669 N N . VAL A 1 90 ? 13.425 -1.077 -4.782 1.00 92.50 90 VAL A N 1
ATOM 670 C CA . VAL A 1 90 ? 13.663 0.256 -4.214 1.00 92.50 90 VAL A CA 1
ATOM 671 C C . VAL A 1 90 ? 12.330 0.931 -3.915 1.00 92.50 90 VAL A C 1
ATOM 673 O O . VAL A 1 90 ? 12.097 1.296 -2.763 1.00 92.50 90 VAL A O 1
ATOM 676 N N . ALA A 1 91 ? 11.434 1.006 -4.902 1.00 94.50 91 ALA A N 1
ATOM 677 C CA . ALA A 1 91 ? 10.078 1.526 -4.731 1.00 94.50 91 ALA A CA 1
ATOM 678 C C . ALA A 1 91 ? 9.324 0.815 -3.594 1.00 94.50 91 ALA A C 1
ATOM 680 O O . ALA A 1 91 ? 8.687 1.462 -2.765 1.00 94.50 91 ALA A O 1
ATOM 681 N N . TYR A 1 92 ? 9.462 -0.509 -3.503 1.00 94.94 92 TYR A N 1
ATOM 682 C CA . TYR A 1 92 ? 8.872 -1.314 -2.433 1.00 94.94 92 TYR A CA 1
ATOM 683 C C . TYR A 1 92 ? 9.411 -0.949 -1.047 1.00 94.94 92 TYR A C 1
ATOM 685 O O . TYR A 1 92 ? 8.638 -0.683 -0.128 1.00 94.94 92 TYR A O 1
ATOM 693 N N . GLY A 1 93 ? 10.736 -0.881 -0.893 1.00 93.31 93 GLY A N 1
ATOM 694 C CA . GLY A 1 93 ? 11.358 -0.498 0.374 1.00 93.31 93 GLY A CA 1
ATOM 695 C C . GLY A 1 93 ? 10.977 0.918 0.815 1.00 93.31 93 GLY A C 1
ATOM 696 O O . GLY A 1 93 ? 10.710 1.137 1.996 1.00 93.31 93 GLY A O 1
ATOM 697 N N . GLN A 1 94 ? 10.898 1.863 -0.127 1.00 94.19 94 GLN A N 1
ATOM 698 C CA . GLN A 1 94 ? 10.462 3.232 0.156 1.00 94.19 94 GLN A CA 1
ATOM 699 C C . GLN A 1 94 ? 8.988 3.285 0.568 1.00 94.19 94 GLN A C 1
ATOM 701 O O . GLN A 1 94 ? 8.662 3.925 1.565 1.00 94.19 94 GLN A O 1
ATOM 706 N N . ALA A 1 95 ? 8.107 2.558 -0.125 1.00 95.12 95 ALA A N 1
ATOM 707 C CA . ALA A 1 95 ? 6.692 2.508 0.231 1.00 95.12 95 ALA A CA 1
ATOM 708 C C . ALA A 1 95 ? 6.470 1.952 1.644 1.00 95.12 95 ALA A C 1
ATOM 710 O O . ALA A 1 95 ? 5.736 2.541 2.437 1.00 95.12 95 ALA A O 1
ATOM 711 N N . LEU A 1 96 ? 7.163 0.867 1.999 1.00 95.31 96 LEU A N 1
ATOM 712 C CA . LEU A 1 96 ? 7.134 0.315 3.353 1.00 95.31 96 LEU A CA 1
ATOM 713 C C . LEU A 1 96 ? 7.616 1.324 4.405 1.00 95.31 96 LEU A C 1
ATOM 715 O O . LEU A 1 96 ? 6.981 1.469 5.451 1.00 95.31 96 LEU A O 1
ATOM 719 N N . ALA A 1 97 ? 8.706 2.043 4.121 1.00 93.38 97 ALA A N 1
ATOM 720 C CA . ALA A 1 97 ? 9.253 3.045 5.031 1.00 93.38 97 ALA A CA 1
ATOM 721 C C . ALA A 1 97 ? 8.270 4.204 5.271 1.00 93.38 97 ALA A C 1
ATOM 723 O O . ALA A 1 97 ? 8.063 4.605 6.417 1.00 93.38 97 ALA A O 1
ATOM 724 N N . VAL A 1 98 ? 7.615 4.697 4.214 1.00 94.31 98 VAL A N 1
ATOM 725 C CA . VAL A 1 98 ? 6.582 5.747 4.295 1.00 94.31 98 VAL A CA 1
ATOM 726 C C . VAL A 1 98 ? 5.381 5.273 5.115 1.00 94.31 98 VAL A C 1
ATOM 728 O O . VAL A 1 98 ? 4.863 6.015 5.950 1.0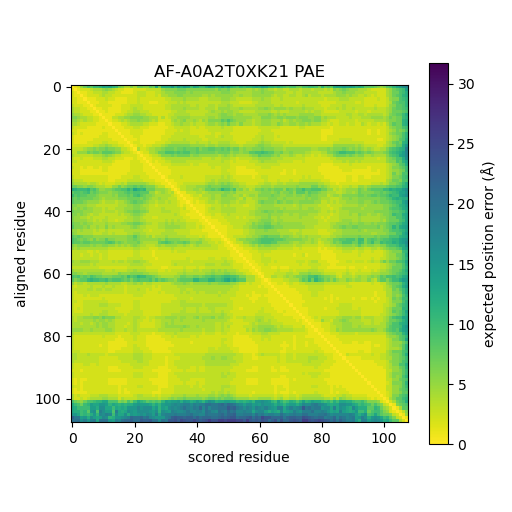0 94.31 98 VAL A O 1
ATOM 731 N N . LEU A 1 99 ? 4.985 4.007 4.951 1.00 94.75 99 LEU A N 1
ATOM 732 C CA . LEU A 1 99 ? 3.906 3.381 5.720 1.00 94.75 99 LEU A CA 1
ATOM 733 C C . LEU A 1 99 ? 4.297 3.048 7.170 1.00 94.75 99 LEU A C 1
ATOM 735 O O . LEU A 1 99 ? 3.478 2.529 7.931 1.00 94.75 99 LEU A O 1
ATOM 739 N N . GLY A 1 100 ? 5.523 3.361 7.590 1.00 92.12 100 GLY A N 1
ATOM 740 C CA . GLY A 1 100 ? 5.980 3.188 8.966 1.00 92.12 100 GLY A CA 1
ATOM 741 C C . GLY A 1 100 ? 6.429 1.767 9.309 1.00 92.12 100 GLY 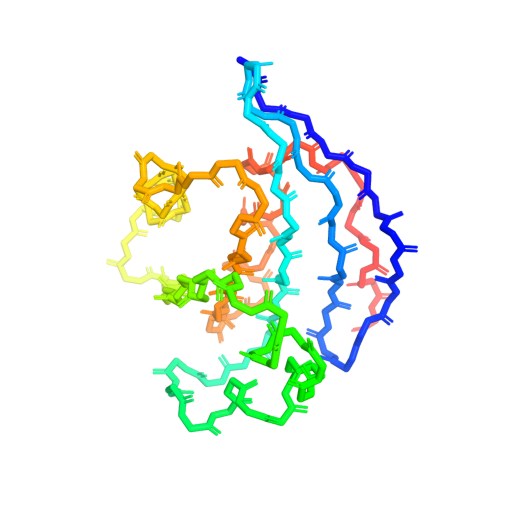A C 1
ATOM 742 O O . GLY A 1 100 ? 6.503 1.433 10.492 1.00 92.12 100 GLY A O 1
ATOM 743 N N . VAL A 1 101 ? 6.741 0.935 8.310 1.00 89.56 101 VAL A N 1
ATOM 744 C CA . VAL A 1 101 ? 7.361 -0.379 8.517 1.00 89.56 101 VAL A CA 1
ATOM 745 C C . VAL A 1 101 ? 8.869 -0.193 8.693 1.00 89.56 101 VAL A C 1
ATOM 747 O O . VAL A 1 101 ? 9.568 0.243 7.782 1.00 89.56 101 VAL A O 1
ATOM 750 N N . SER A 1 102 ? 9.386 -0.534 9.875 1.00 71.12 102 SER A N 1
ATOM 751 C CA . SER A 1 102 ? 10.808 -0.374 10.209 1.00 71.12 102 SER A CA 1
ATOM 752 C C . SER A 1 102 ? 11.700 -1.546 9.781 1.00 71.12 102 SER A C 1
ATOM 754 O O . SER A 1 102 ? 12.915 -1.383 9.723 1.00 71.12 102 SER A O 1
ATOM 756 N N . GLU A 1 103 ? 11.131 -2.717 9.479 1.00 63.62 103 GLU A N 1
ATOM 757 C CA . GLU A 1 103 ? 11.873 -3.904 9.036 1.00 63.62 103 GLU A CA 1
ATOM 758 C C . GLU A 1 103 ? 11.292 -4.419 7.721 1.00 63.62 103 GLU A C 1
ATOM 760 O O . GLU A 1 103 ? 10.115 -4.760 7.664 1.00 63.62 103 GLU A O 1
ATOM 765 N N . ASN A 1 104 ? 12.101 -4.466 6.656 1.00 60.38 104 ASN A N 1
ATOM 766 C CA . ASN A 1 104 ? 11.651 -4.968 5.360 1.00 60.38 104 ASN A CA 1
ATOM 767 C C . ASN A 1 104 ? 11.461 -6.499 5.437 1.00 60.38 104 ASN A C 1
ATOM 769 O O . ASN A 1 104 ? 12.454 -7.216 5.580 1.00 60.38 104 ASN A O 1
ATOM 773 N N . PRO A 1 105 ? 10.224 -7.015 5.341 1.00 60.00 105 PRO A N 1
ATOM 774 C CA . PRO A 1 105 ? 9.931 -8.426 5.585 1.00 60.00 105 PRO A CA 1
ATOM 775 C C . PRO A 1 105 ? 10.270 -9.338 4.400 1.00 60.00 105 PRO A C 1
ATOM 777 O O . PRO A 1 105 ? 10.268 -10.557 4.550 1.00 60.00 105 PRO A O 1
ATOM 780 N N . VAL A 1 106 ? 10.576 -8.772 3.228 1.00 58.16 106 VAL A N 1
ATOM 781 C CA . VAL A 1 106 ? 10.958 -9.530 2.029 1.00 58.16 106 VAL A CA 1
ATOM 782 C C . VAL A 1 106 ? 12.454 -9.321 1.785 1.00 58.16 106 VAL A C 1
ATOM 784 O O . VAL A 1 106 ? 12.869 -8.541 0.933 1.00 58.16 106 VAL A O 1
ATOM 787 N N . GLN A 1 107 ? 13.276 -9.988 2.598 1.00 48.84 107 GLN A N 1
ATOM 788 C CA . GLN A 1 107 ? 14.715 -10.150 2.366 1.00 48.84 107 GLN A CA 1
ATOM 789 C C . GLN A 1 107 ? 14.968 -11.503 1.688 1.00 48.84 107 GLN A C 1
ATOM 791 O O . GLN A 1 107 ? 15.399 -12.446 2.347 1.00 48.84 107 GLN A O 1
ATOM 796 N N . HIS A 1 108 ? 14.682 -11.630 0.392 1.00 39.91 108 HIS A N 1
ATOM 797 C CA . HIS A 1 108 ? 15.124 -12.788 -0.390 1.00 39.91 108 HIS A CA 1
ATOM 798 C C . HIS A 1 108 ? 15.573 -12.378 -1.786 1.00 39.91 108 HIS A C 1
ATOM 800 O O . HIS A 1 108 ? 14.797 -11.678 -2.471 1.00 39.91 108 HIS A O 1
#

Nearest PDB structures (foldseek):
  7z1z-assembly1_B  TM=2.126E-01  e=4.528E+00  Visna/maedi virus EV1 KV1772
  7u32-assembly1_O  TM=2.170E-01  e=3.978E+00  Visna/maedi virus EV1 KV1772
  3aaw-assembly1_C  TM=3.606E-01  e=9.842E+00  Corynebacterium glutamicum

Organism: NCBI:txid323426

Foldseek 3Di:
DKAWDFPDAFVQFTWIFIDDPPATEIETQGADPQDPVCVPVGDDPVLVVVVAAEQEFEQEPVDDLLCRLVVSVVPHDHYHYYYYHYNDPVSRVNNCVSNHNPDGPPPD

Solvent-accessible surface area (backbone atoms only — not comparable to full-atom values): 6092 Å² total; per-residue (Å²): 107,55,36,43,45,81,74,46,81,47,92,62,37,36,34,30,45,34,37,49,72,89,43,47,32,42,33,38,44,27,57,38,71,77,48,76,82,52,47,73,78,72,48,62,69,69,52,67,72,67,70,41,54,77,50,74,48,59,27,46,89,91,56,63,41,59,59,50,50,49,59,53,62,76,72,57,58,79,62,21,34,40,36,39,25,7,64,38,76,65,34,37,54,48,41,39,45,64,43,38,42,90,68,82,88,81,82,126

Radius of gyration: 12.44 Å; Cα contacts (8 Å, |Δi|>4): 218; chains: 1; bounding box: 33×25×28 Å